Protein AF-A0A849QJT7-F1 (afdb_monomer_lite)

Radius of gyration: 11.87 Å; chains: 1; bounding box: 25×22×25 Å

Structure (mmCIF, N/CA/C/O backbone):
data_AF-A0A849QJT7-F1
#
_entry.id   AF-A0A849QJT7-F1
#
loop_
_atom_site.group_PDB
_atom_site.id
_atom_site.type_symbol
_atom_site.label_atom_id
_atom_site.label_alt_id
_atom_site.label_comp_id
_atom_site.label_asym_id
_atom_site.label_entity_id
_atom_site.label_seq_id
_atom_site.pdbx_PDB_ins_code
_atom_site.Cartn_x
_atom_site.Cartn_y
_atom_site.Cartn_z
_atom_site.occupancy
_atom_site.B_iso_or_equiv
_atom_site.auth_seq_id
_atom_site.auth_comp_id
_atom_site.auth_asym_id
_atom_site.auth_atom_id
_atom_site.pdbx_PDB_model_num
ATOM 1 N N . MET A 1 1 ? -13.208 -10.991 -2.187 1.00 52.47 1 MET A N 1
ATOM 2 C CA . MET A 1 1 ? -12.887 -10.977 -0.740 1.00 52.47 1 MET A CA 1
ATOM 3 C C . MET A 1 1 ? -11.818 -9.928 -0.494 1.00 52.47 1 MET A C 1
ATOM 5 O O . MET A 1 1 ? -10.852 -9.904 -1.246 1.00 52.47 1 MET A O 1
ATOM 9 N N . ALA A 1 2 ? -11.985 -9.065 0.509 1.00 66.12 2 ALA A N 1
ATOM 10 C CA . ALA A 1 2 ? -10.956 -8.095 0.878 1.00 66.12 2 ALA A CA 1
ATOM 11 C C . ALA A 1 2 ? -9.744 -8.824 1.483 1.00 66.12 2 ALA A C 1
ATOM 13 O O . ALA A 1 2 ? -9.899 -9.661 2.374 1.00 66.12 2 ALA A O 1
ATOM 14 N N . LYS A 1 3 ? -8.541 -8.534 0.984 1.00 75.38 3 LYS A N 1
ATOM 15 C CA . LYS A 1 3 ? -7.301 -9.120 1.499 1.00 75.38 3 LYS A CA 1
ATOM 16 C C . LYS A 1 3 ? -6.814 -8.271 2.673 1.00 75.38 3 LYS A C 1
ATOM 18 O O . LYS A 1 3 ? -6.661 -7.062 2.527 1.00 75.38 3 LYS A O 1
ATOM 23 N N . LYS A 1 4 ? -6.579 -8.888 3.836 1.00 83.06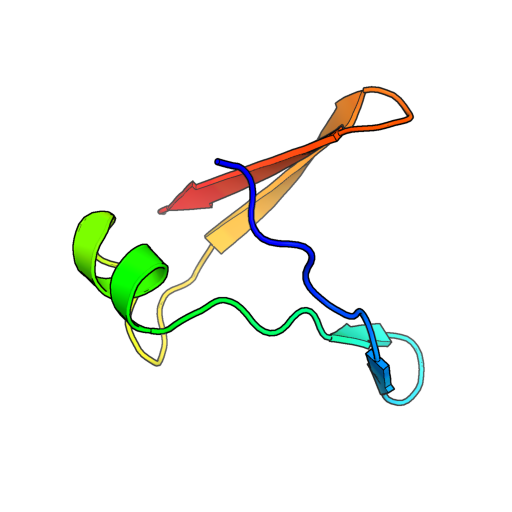 4 LYS A N 1
ATOM 24 C CA . LYS A 1 4 ? -5.939 -8.195 4.964 1.00 83.06 4 LYS A CA 1
ATOM 25 C C . LYS A 1 4 ? -4.497 -7.868 4.573 1.00 83.06 4 LYS A C 1
ATOM 27 O O . LYS A 1 4 ? -3.767 -8.761 4.147 1.00 83.06 4 LYS A O 1
ATOM 32 N N . ILE A 1 5 ? -4.110 -6.604 4.707 1.00 88.00 5 ILE A N 1
ATOM 33 C CA . ILE A 1 5 ? -2.745 -6.126 4.473 1.00 88.00 5 ILE A CA 1
ATOM 34 C C . ILE A 1 5 ? -2.154 -5.629 5.789 1.00 88.00 5 ILE A C 1
ATOM 36 O O . ILE A 1 5 ? -2.864 -5.078 6.629 1.00 88.00 5 ILE A O 1
ATOM 40 N N . THR A 1 6 ? -0.857 -5.852 5.976 1.00 88.00 6 THR A N 1
ATOM 41 C CA . THR A 1 6 ? -0.147 -5.459 7.195 1.00 88.00 6 THR A CA 1
ATOM 42 C C . THR A 1 6 ? 0.539 -4.120 6.983 1.00 88.00 6 THR A C 1
ATOM 44 O O . THR A 1 6 ? 1.213 -3.911 5.973 1.00 88.00 6 THR A O 1
ATOM 47 N N . VAL A 1 7 ? 0.406 -3.238 7.969 1.00 91.88 7 VAL A N 1
ATOM 48 C CA . VAL A 1 7 ? 1.122 -1.965 8.030 1.00 91.88 7 VAL A CA 1
ATOM 49 C C . VAL A 1 7 ? 2.401 -2.160 8.840 1.00 91.88 7 VAL A C 1
ATOM 51 O O . VAL A 1 7 ? 2.374 -2.787 9.899 1.00 91.88 7 VAL A O 1
ATOM 54 N N . ARG A 1 8 ? 3.529 -1.638 8.355 1.00 94.69 8 ARG A N 1
ATOM 55 C CA . ARG A 1 8 ? 4.816 -1.667 9.068 1.00 94.69 8 ARG A CA 1
ATOM 56 C C . ARG A 1 8 ? 5.282 -0.250 9.369 1.00 94.69 8 ARG A C 1
ATOM 58 O O . ARG A 1 8 ? 5.079 0.646 8.558 1.00 94.69 8 ARG A O 1
ATOM 65 N N . LYS A 1 9 ? 5.921 -0.042 10.519 1.00 95.19 9 LYS A N 1
ATOM 66 C CA . LYS A 1 9 ? 6.562 1.237 10.854 1.00 95.19 9 LYS A CA 1
ATOM 67 C C . LYS A 1 9 ? 7.925 1.327 10.163 1.00 95.19 9 LYS A C 1
ATOM 69 O O . LYS A 1 9 ? 8.673 0.354 10.167 1.00 95.19 9 LYS A O 1
ATOM 74 N N . SER A 1 10 ? 8.249 2.492 9.617 1.00 94.00 10 SER A N 1
ATOM 75 C CA . SER A 1 10 ? 9.570 2.825 9.085 1.00 94.00 10 SER A CA 1
ATOM 76 C C . SER A 1 10 ? 9.913 4.262 9.473 1.00 94.00 10 SER A C 1
ATOM 78 O O . SER A 1 10 ? 9.340 5.212 8.942 1.00 94.00 10 SER A O 1
ATOM 80 N N . GLY A 1 11 ? 10.795 4.426 10.463 1.00 94.00 11 GLY A N 1
ATOM 81 C CA . GLY A 1 11 ? 11.101 5.735 11.047 1.00 94.00 11 GLY A CA 1
ATOM 82 C C . GLY A 1 11 ? 9.849 6.423 11.603 1.00 94.00 11 GLY A C 1
ATOM 83 O O . GLY A 1 11 ? 9.166 5.871 12.470 1.00 94.00 11 GLY A O 1
ATOM 84 N N . ASN A 1 12 ? 9.545 7.609 11.072 1.00 94.25 12 ASN A N 1
ATOM 85 C CA . ASN A 1 12 ? 8.360 8.405 11.418 1.00 94.25 12 ASN A CA 1
ATOM 86 C C . ASN A 1 12 ? 7.151 8.142 10.505 1.00 94.25 12 ASN A C 1
ATOM 88 O O . ASN A 1 12 ? 6.136 8.821 10.629 1.00 94.25 12 ASN A O 1
ATOM 92 N N . SER A 1 13 ? 7.246 7.155 9.615 1.00 92.00 13 SER A N 1
ATOM 93 C CA . SER A 1 13 ? 6.221 6.848 8.620 1.00 92.00 13 SER A CA 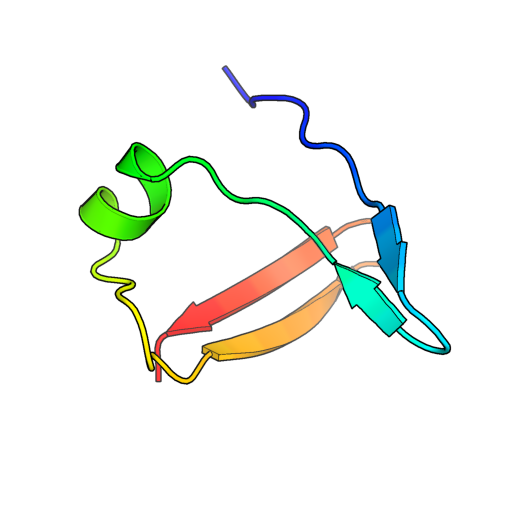1
ATOM 94 C C . SER A 1 13 ? 5.698 5.422 8.771 1.00 92.00 13 SER A C 1
ATOM 96 O O . SER A 1 13 ? 6.314 4.557 9.404 1.00 92.00 13 SER A O 1
ATOM 98 N N . PHE A 1 14 ? 4.553 5.163 8.146 1.00 91.56 14 PHE A N 1
ATOM 99 C CA . PHE A 1 14 ? 4.021 3.820 7.963 1.00 91.56 14 PHE A CA 1
ATOM 100 C C . PHE A 1 14 ? 4.144 3.397 6.501 1.00 91.56 14 PHE A C 1
ATOM 102 O O . PHE A 1 14 ? 3.957 4.202 5.594 1.00 91.56 14 PHE A O 1
ATOM 109 N N . ILE A 1 15 ? 4.448 2.121 6.285 1.00 92.31 15 ILE A N 1
ATOM 110 C CA . ILE A 1 15 ? 4.527 1.488 4.972 1.00 92.31 15 ILE A CA 1
ATOM 111 C C . ILE A 1 15 ? 3.402 0.464 4.873 1.00 92.31 15 ILE A C 1
ATOM 113 O O . ILE A 1 15 ? 3.277 -0.425 5.723 1.00 92.31 15 ILE A O 1
ATOM 117 N N . ILE A 1 16 ? 2.613 0.573 3.808 1.00 90.69 16 ILE A N 1
ATOM 118 C CA . ILE A 1 16 ? 1.581 -0.394 3.444 1.00 90.69 16 ILE A CA 1
ATOM 119 C C . ILE A 1 16 ? 2.071 -1.156 2.216 1.00 90.69 16 ILE A C 1
ATOM 121 O O . ILE A 1 16 ? 2.429 -0.556 1.207 1.00 90.69 16 ILE A O 1
ATOM 125 N N . THR A 1 17 ? 2.100 -2.486 2.294 1.00 89.62 17 THR A N 1
ATOM 126 C CA . THR A 1 17 ? 2.454 -3.325 1.144 1.00 89.62 17 THR A CA 1
ATOM 127 C C . THR A 1 17 ? 1.186 -3.740 0.403 1.00 89.62 17 THR A C 1
ATOM 129 O O . THR A 1 17 ? 0.380 -4.506 0.936 1.00 89.62 17 THR A O 1
ATOM 132 N N . LEU A 1 18 ? 1.024 -3.261 -0.830 1.00 88.81 18 LEU A N 1
ATOM 133 C CA . LEU A 1 18 ? -0.059 -3.675 -1.719 1.00 88.81 18 LEU A CA 1
ATOM 134 C C . LEU A 1 18 ? 0.363 -4.900 -2.554 1.00 88.81 18 LEU A C 1
ATOM 136 O O . LEU A 1 18 ? 1.518 -4.990 -2.974 1.00 88.81 18 LEU A O 1
ATOM 140 N N . PRO A 1 19 ? -0.537 -5.870 -2.802 1.00 89.50 19 PRO A N 1
ATOM 141 C CA . PRO A 1 19 ? -0.259 -6.970 -3.719 1.00 89.50 19 PRO A CA 1
ATOM 142 C C . PRO A 1 19 ? 0.009 -6.462 -5.140 1.00 89.50 19 PRO A C 1
ATOM 144 O O . PRO A 1 19 ? -0.781 -5.678 -5.663 1.00 89.50 19 PRO A O 1
ATOM 147 N N . LYS A 1 20 ? 1.052 -6.990 -5.795 1.00 89.81 20 LYS A N 1
ATOM 148 C CA . LYS A 1 20 ? 1.430 -6.607 -7.168 1.00 89.81 20 LYS A CA 1
ATOM 149 C C . LYS A 1 20 ? 0.259 -6.685 -8.152 1.00 89.81 20 LYS A C 1
ATOM 151 O O . LYS A 1 20 ? 0.040 -5.753 -8.910 1.00 89.81 20 LYS A O 1
ATOM 156 N N . SER A 1 21 ? -0.548 -7.743 -8.058 1.00 91.06 21 SER A N 1
ATOM 157 C CA . SER A 1 21 ? -1.716 -7.939 -8.922 1.00 91.06 21 SER A CA 1
ATOM 158 C C . SER A 1 21 ? -2.752 -6.819 -8.800 1.00 91.06 21 SER A C 1
ATOM 160 O O . SER A 1 21 ? -3.423 -6.513 -9.772 1.00 91.06 21 SER A O 1
ATOM 162 N N . TYR A 1 22 ? -2.910 -6.203 -7.621 1.00 90.06 22 TYR A N 1
ATOM 163 C CA . TYR A 1 22 ? -3.836 -5.077 -7.462 1.00 90.06 22 TYR A CA 1
ATOM 164 C C . TYR A 1 22 ? -3.276 -3.827 -8.119 1.00 90.06 22 TYR A C 1
ATOM 166 O O . TYR A 1 22 ? -4.014 -3.164 -8.834 1.00 90.06 22 TYR A O 1
ATOM 174 N N . CYS A 1 23 ? -1.985 -3.552 -7.920 1.00 90.31 23 CYS A N 1
ATOM 175 C CA . CYS A 1 23 ? -1.308 -2.429 -8.559 1.00 90.31 23 CYS A CA 1
ATOM 176 C C . CYS A 1 23 ? -1.371 -2.542 -10.089 1.00 90.31 23 CYS A C 1
ATOM 178 O O . CYS A 1 23 ? -1.774 -1.590 -10.744 1.00 90.31 23 CYS A O 1
ATOM 180 N N . GLU A 1 24 ? -1.090 -3.723 -10.649 1.00 90.94 24 GLU A N 1
ATOM 1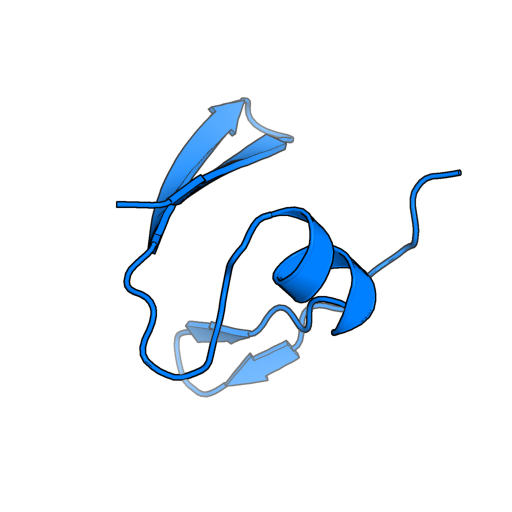81 C CA . GLU A 1 24 ? -1.176 -3.984 -12.093 1.00 90.94 24 GLU A CA 1
ATOM 182 C C . GLU A 1 24 ? -2.598 -3.785 -12.641 1.00 90.94 24 GLU A C 1
ATOM 184 O O . GLU A 1 24 ? -2.763 -3.191 -13.702 1.00 90.94 24 GLU A O 1
ATOM 189 N N . MET A 1 25 ? -3.632 -4.217 -11.906 1.00 89.56 25 MET A N 1
ATOM 190 C CA . MET A 1 25 ? -5.035 -4.042 -12.314 1.00 89.56 25 MET A CA 1
ATOM 191 C C . MET A 1 25 ? -5.462 -2.576 -12.430 1.00 89.56 25 MET A C 1
ATOM 193 O O . MET A 1 25 ? -6.368 -2.276 -13.204 1.00 89.56 25 MET A O 1
ATOM 197 N N . ILE A 1 26 ? -4.851 -1.686 -11.648 1.00 89.19 26 ILE A N 1
ATOM 198 C CA . ILE A 1 26 ? -5.167 -0.253 -11.644 1.00 89.19 26 ILE A CA 1
ATOM 199 C C . ILE A 1 26 ? -4.078 0.593 -12.315 1.00 89.19 26 ILE A C 1
ATOM 201 O O . ILE A 1 26 ? -4.215 1.803 -12.364 1.00 89.19 26 ILE A O 1
ATOM 205 N N . GLY A 1 27 ? -3.030 -0.018 -12.878 1.00 88.69 27 GLY A N 1
ATOM 206 C CA . GLY A 1 27 ? -1.974 0.692 -13.608 1.00 88.69 27 GLY A CA 1
ATOM 207 C C . GLY A 1 27 ? -0.915 1.372 -12.733 1.00 88.69 27 GLY A C 1
ATOM 208 O O . GLY A 1 27 ? -0.210 2.252 -13.213 1.00 88.69 27 GLY A O 1
ATOM 209 N N . ILE A 1 28 ? -0.773 0.973 -11.466 1.00 91.06 28 ILE A N 1
ATOM 210 C CA . ILE A 1 28 ? 0.272 1.484 -10.565 1.00 91.06 28 ILE A CA 1
ATOM 211 C C . ILE A 1 28 ? 1.558 0.683 -10.762 1.00 91.06 28 ILE A C 1
ATOM 213 O O . ILE A 1 28 ? 1.578 -0.540 -10.589 1.00 91.06 28 ILE A O 1
ATOM 217 N N . GLY A 1 29 ? 2.640 1.391 -11.073 1.00 89.12 29 GLY A N 1
ATOM 218 C CA . GLY A 1 29 ? 3.979 0.850 -11.253 1.00 89.12 29 GLY A CA 1
ATOM 219 C C . GLY A 1 29 ? 4.992 1.438 -10.274 1.00 89.12 29 GLY A C 1
ATOM 220 O O . GLY A 1 29 ? 4.675 2.240 -9.394 1.00 89.12 29 GLY A O 1
ATOM 221 N N . GLU A 1 30 ? 6.244 1.018 -10.428 1.00 89.12 30 GLU A N 1
ATOM 222 C CA . GLU A 1 30 ? 7.360 1.661 -9.740 1.00 89.12 30 GLU A CA 1
ATOM 223 C C . GLU A 1 30 ? 7.500 3.111 -10.225 1.00 89.12 30 GLU A C 1
ATOM 225 O O . GLU A 1 30 ? 7.443 3.377 -11.424 1.00 89.12 30 GLU A O 1
ATOM 230 N N . GLY A 1 31 ? 7.653 4.050 -9.290 1.00 87.88 31 GLY A N 1
ATOM 231 C CA . GLY A 1 31 ? 7.755 5.478 -9.598 1.00 87.88 31 GLY A CA 1
ATOM 232 C C . GLY A 1 31 ? 6.420 6.199 -9.816 1.00 87.88 31 GLY A C 1
ATOM 233 O O . GLY A 1 31 ? 6.434 7.416 -9.971 1.00 87.88 31 GLY A O 1
ATOM 234 N N . SER A 1 32 ? 5.279 5.499 -9.784 1.00 90.00 32 SER A N 1
ATOM 235 C CA . SER A 1 32 ? 3.964 6.149 -9.809 1.00 90.00 32 SER A CA 1
ATOM 236 C C . SER A 1 32 ? 3.782 7.071 -8.600 1.00 90.00 32 SER A C 1
ATOM 238 O O . SER A 1 32 ? 4.019 6.668 -7.457 1.00 90.00 32 SER A O 1
ATOM 240 N N . VAL A 1 33 ? 3.328 8.297 -8.857 1.00 90.56 33 VAL A N 1
ATOM 241 C CA . VAL A 1 33 ? 2.903 9.251 -7.828 1.00 90.56 33 VAL A CA 1
ATOM 242 C C . VAL A 1 33 ? 1.416 9.027 -7.572 1.00 90.56 33 VAL A C 1
ATOM 244 O O . VAL A 1 33 ? 0.650 8.803 -8.503 1.00 90.56 33 VAL A O 1
ATOM 247 N N . LEU A 1 34 ? 1.023 8.990 -6.300 1.00 90.75 34 LEU A N 1
ATOM 248 C CA . LEU A 1 34 ? -0.341 8.675 -5.891 1.00 90.75 34 LEU A CA 1
ATOM 249 C C . LEU A 1 34 ? -0.813 9.700 -4.873 1.00 90.75 34 LEU A C 1
ATOM 251 O O . LEU A 1 34 ? -0.101 9.993 -3.909 1.00 90.75 34 LEU A O 1
ATOM 255 N N . ASP A 1 35 ? -2.050 10.143 -5.035 1.00 91.19 35 ASP A N 1
ATOM 256 C CA . ASP A 1 35 ? -2.735 10.944 -4.035 1.00 91.19 35 ASP A CA 1
ATOM 257 C C . ASP A 1 35 ? -3.336 10.037 -2.966 1.00 91.19 35 ASP A C 1
ATOM 259 O O . ASP A 1 35 ? -4.010 9.047 -3.256 1.00 91.19 35 ASP A O 1
ATOM 263 N N . CYS A 1 36 ? -3.107 10.380 -1.703 1.00 89.88 36 CYS A N 1
ATOM 264 C CA . CYS A 1 36 ? -3.578 9.608 -0.563 1.00 89.88 36 CYS A CA 1
ATOM 265 C C . CYS A 1 36 ? -4.347 10.525 0.388 1.00 89.88 36 CYS A C 1
ATOM 267 O O . CYS A 1 36 ? -3.754 11.382 1.043 1.00 89.88 36 CYS A O 1
ATOM 269 N N . GLU A 1 37 ? -5.666 10.346 0.468 1.00 91.62 37 GLU A N 1
A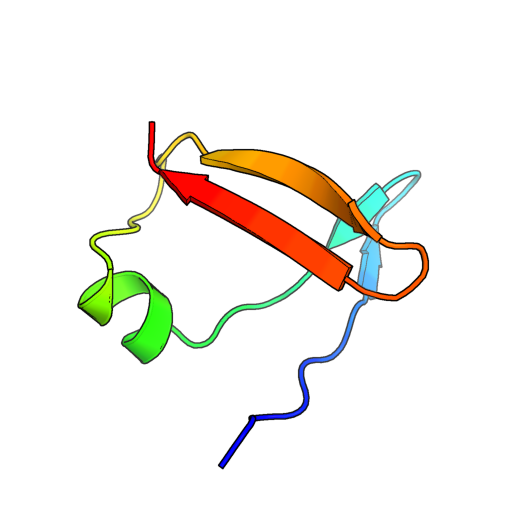TOM 270 C CA . GLU A 1 37 ? -6.547 11.190 1.277 1.00 91.62 37 GLU A CA 1
ATOM 271 C C . GLU A 1 37 ? -7.429 10.360 2.229 1.00 91.62 37 GLU A C 1
ATOM 273 O O . GLU A 1 37 ? -7.957 9.302 1.855 1.00 91.62 37 GLU A O 1
ATOM 278 N N . PRO A 1 38 ? -7.624 10.807 3.480 1.00 90.81 38 PRO A N 1
ATOM 279 C CA . PRO A 1 38 ? -8.597 10.197 4.374 1.00 90.81 38 PRO A CA 1
ATOM 280 C C . PRO A 1 38 ? -10.016 10.532 3.898 1.00 90.81 38 PRO A C 1
ATOM 282 O O . PRO A 1 38 ? -10.373 11.699 3.758 1.00 90.81 38 PRO A O 1
ATOM 285 N N . LYS A 1 39 ? -10.855 9.512 3.685 1.00 89.25 39 LYS A N 1
ATOM 286 C CA . LYS A 1 39 ? -12.266 9.710 3.306 1.00 89.25 39 LYS A CA 1
ATOM 287 C C . LYS A 1 39 ? -13.173 9.767 4.528 1.00 89.25 39 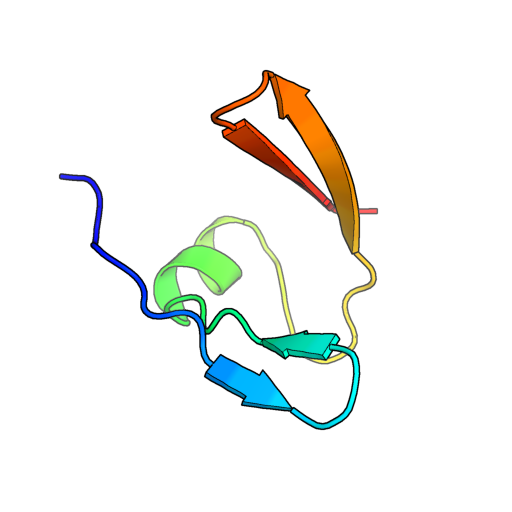LYS A C 1
ATOM 289 O O . LYS A 1 39 ? -14.069 10.599 4.614 1.00 89.25 39 LYS A O 1
ATOM 294 N N . THR A 1 40 ? -12.961 8.849 5.466 1.00 90.38 40 THR A N 1
ATOM 295 C CA . THR A 1 40 ? -13.662 8.788 6.753 1.00 90.38 40 THR A CA 1
ATOM 296 C C . THR A 1 40 ? -12.671 8.383 7.840 1.00 90.38 40 THR A C 1
ATOM 298 O O . THR A 1 40 ? -11.529 8.041 7.543 1.00 90.38 40 THR A O 1
ATOM 301 N N . LYS A 1 41 ? -13.110 8.365 9.104 1.00 89.31 41 LYS A N 1
ATOM 302 C CA . LYS A 1 41 ? -12.294 7.892 10.235 1.00 89.31 41 LYS A CA 1
ATOM 303 C C . LYS A 1 41 ? -11.669 6.508 9.997 1.00 89.31 41 LYS A C 1
ATOM 305 O O . LYS A 1 41 ? -10.565 6.253 10.465 1.00 89.31 41 LYS A O 1
ATOM 310 N N . ASP A 1 42 ? -12.361 5.651 9.250 1.00 90.44 42 ASP A N 1
ATOM 311 C CA . ASP A 1 42 ? -11.999 4.244 9.070 1.00 90.44 42 ASP A CA 1
ATOM 312 C C . ASP A 1 42 ? -11.627 3.905 7.615 1.00 90.44 42 ASP A C 1
ATOM 314 O O . ASP A 1 42 ? -11.505 2.731 7.264 1.00 90.44 42 ASP A O 1
ATOM 318 N N . SER A 1 43 ? -11.471 4.907 6.739 1.00 88.25 43 SER A N 1
ATOM 319 C CA . SER A 1 43 ? -11.140 4.665 5.332 1.00 88.25 43 SER A CA 1
ATOM 320 C C . SER A 1 43 ? -10.183 5.693 4.732 1.00 88.25 43 SER A C 1
ATOM 322 O O . SER A 1 43 ? -10.312 6.902 4.925 1.00 88.25 43 SER A O 1
ATOM 324 N N . LEU A 1 44 ? -9.246 5.172 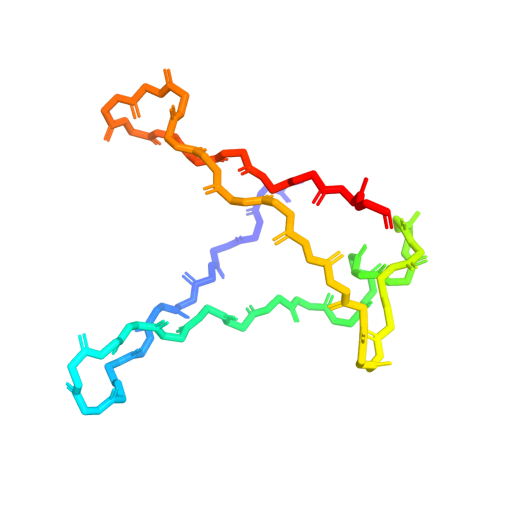3.944 1.00 88.56 44 LEU A N 1
ATOM 325 C CA . LEU A 1 44 ? -8.321 5.916 3.095 1.00 88.56 44 LEU A CA 1
ATOM 326 C C . LEU A 1 44 ? -8.675 5.661 1.631 1.00 88.56 44 LEU A C 1
ATOM 328 O O . LEU A 1 44 ? -8.996 4.530 1.258 1.00 88.56 44 LEU A O 1
ATOM 332 N N . ILE A 1 45 ? -8.611 6.708 0.816 1.00 90.56 45 ILE A N 1
ATOM 333 C CA . ILE A 1 45 ? -8.652 6.607 -0.639 1.00 90.56 45 ILE A CA 1
ATOM 334 C C . ILE A 1 45 ? -7.237 6.842 -1.160 1.00 90.56 45 ILE A C 1
ATOM 336 O O . ILE A 1 45 ? -6.567 7.786 -0.751 1.00 90.56 45 ILE A O 1
ATOM 340 N N . ILE A 1 46 ? -6.824 5.990 -2.097 1.00 89.50 46 ILE A N 1
ATOM 341 C CA . ILE A 1 46 ? -5.627 6.187 -2.910 1.00 89.50 46 ILE A CA 1
ATOM 342 C C . ILE A 1 46 ? -6.099 6.429 -4.346 1.00 89.50 46 ILE A C 1
ATOM 344 O O . ILE A 1 46 ? -6.824 5.595 -4.895 1.00 89.50 46 ILE A O 1
ATOM 348 N N . LYS A 1 47 ? -5.732 7.573 -4.923 1.00 87.62 47 LYS A N 1
ATOM 349 C CA . LYS A 1 47 ? -6.001 7.955 -6.313 1.00 87.62 47 LYS A CA 1
ATOM 350 C C . LYS A 1 47 ? -4.697 7.940 -7.105 1.00 87.62 47 LYS A C 1
ATOM 352 O O . LYS A 1 47 ? -3.621 8.139 -6.549 1.00 87.62 47 LYS A O 1
ATOM 357 N N . ILE A 1 48 ? -4.822 7.660 -8.393 1.00 84.94 48 ILE A N 1
ATOM 358 C CA . ILE A 1 48 ? -3.711 7.683 -9.341 1.00 84.94 48 ILE A CA 1
ATOM 359 C C . ILE A 1 48 ? -3.725 9.062 -9.989 1.00 84.94 48 ILE A C 1
ATOM 361 O O . ILE A 1 48 ? -4.792 9.472 -10.457 1.00 84.94 48 ILE A O 1
ATOM 365 N N . ASP A 1 49 ? -2.581 9.739 -9.952 1.00 73.25 49 ASP A N 1
ATOM 366 C CA . ASP A 1 49 ? -2.325 10.998 -10.661 1.00 73.25 49 ASP A CA 1
ATOM 367 C C . ASP A 1 49 ? -1.712 10.709 -12.043 1.00 73.25 49 ASP A C 1
ATOM 369 O O . ASP A 1 49 ? -0.877 9.773 -12.135 1.00 73.25 49 ASP A O 1
#

Secondary structure (DSSP, 8-state):
-PPP--EEEETTEEEE---HHHHHHHT--TT--EEEEEEETTEEEEEE-

pLDDT: mean 88.27, std 7.22, range [52.47, 95.19]

Foldseek 3Di:
DDDDWDWDDDPPDIDTDDDPVVCVVVVHDPPFDWDWDAPDPPDIDIHGD

Sequence (49 aa):
MAKKITVRKSGNSFIITLPKSYCEMIGIGEGSVLDCEPKTKDSLIIKID